Protein AF-A0A9D1L1Y0-F1 (afdb_monomer_lite)

Sequence (73 aa):
MTEERKGAFCTCDKTKCPLHPQNHDKGCTLCITKNLRMREIPNCYFNLLPNADGRKDDSFETFAELVLSARGK

pLDDT: mean 90.37, std 11.41, range [45.69, 98.25]

Structure (mmCIF, N/CA/C/O backbone):
data_AF-A0A9D1L1Y0-F1
#
_entry.id   AF-A0A9D1L1Y0-F1
#
loop_
_atom_site.group_PDB
_atom_site.id
_atom_site.type_symbol
_a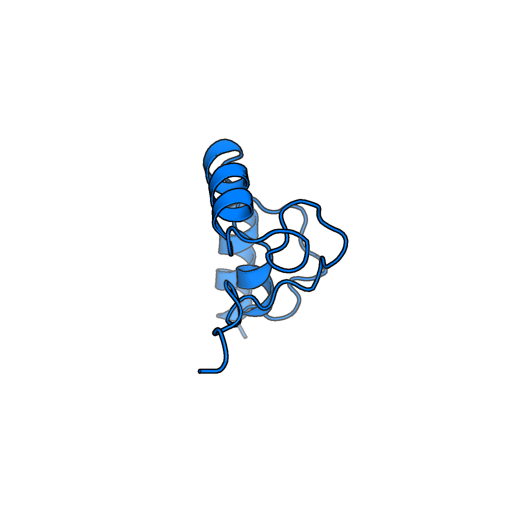tom_site.label_atom_id
_atom_site.label_alt_id
_atom_site.label_comp_id
_atom_site.label_asym_id
_atom_site.label_entity_id
_atom_site.label_seq_id
_atom_site.pdbx_PDB_ins_code
_atom_site.Cartn_x
_atom_site.Cartn_y
_atom_site.Cartn_z
_atom_site.occupancy
_atom_site.B_iso_or_equiv
_atom_site.auth_seq_id
_atom_site.auth_comp_id
_atom_site.auth_asym_id
_atom_site.auth_atom_id
_atom_site.pdbx_PDB_model_num
ATOM 1 N N . MET A 1 1 ? -1.056 -9.671 -29.991 1.00 45.69 1 MET A N 1
ATOM 2 C CA . MET A 1 1 ? -1.134 -10.122 -28.588 1.00 45.69 1 MET A CA 1
ATOM 3 C C . MET A 1 1 ? -0.866 -8.900 -27.735 1.00 45.69 1 MET A C 1
ATOM 5 O O . MET A 1 1 ? 0.217 -8.344 -27.840 1.00 45.69 1 MET A O 1
ATOM 9 N N . THR A 1 2 ? -1.870 -8.370 -27.043 1.00 55.50 2 THR A N 1
ATOM 10 C CA . THR A 1 2 ? -1.681 -7.220 -26.150 1.00 55.50 2 THR A CA 1
ATOM 11 C C . THR A 1 2 ? -0.984 -7.721 -24.893 1.00 55.50 2 THR A C 1
ATOM 13 O O . THR A 1 2 ? -1.581 -8.493 -24.149 1.00 55.50 2 THR A O 1
ATOM 16 N N . GLU A 1 3 ? 0.278 -7.342 -24.694 1.00 63.69 3 GLU A N 1
ATOM 17 C CA . GLU A 1 3 ? 1.020 -7.648 -23.469 1.00 63.69 3 GLU A CA 1
ATOM 18 C C . GLU A 1 3 ? 0.241 -7.123 -22.257 1.00 63.69 3 GLU A C 1
ATOM 20 O O . GLU A 1 3 ? -0.042 -5.927 -22.142 1.00 63.69 3 GLU A O 1
ATOM 25 N N . GLU A 1 4 ? -0.151 -8.031 -21.370 1.00 70.19 4 GLU A N 1
ATOM 26 C CA . GLU A 1 4 ? -0.885 -7.701 -20.157 1.00 70.19 4 GLU A CA 1
ATOM 27 C C . GLU A 1 4 ? 0.033 -6.901 -19.220 1.00 70.19 4 GLU A C 1
ATOM 29 O O . GLU A 1 4 ? 1.158 -7.308 -18.912 1.00 70.19 4 GLU A O 1
ATOM 34 N N . ARG A 1 5 ? -0.411 -5.716 -18.782 1.00 72.88 5 ARG A N 1
ATOM 35 C CA . ARG A 1 5 ? 0.409 -4.830 -17.945 1.00 72.88 5 ARG A CA 1
ATOM 36 C C . ARG A 1 5 ? 0.757 -5.549 -16.639 1.00 72.88 5 ARG A C 1
ATOM 38 O O . ARG A 1 5 ? -0.107 -5.760 -15.789 1.00 72.88 5 ARG A O 1
ATOM 45 N N . LYS A 1 6 ? 2.034 -5.885 -16.435 1.00 76.31 6 LYS A N 1
ATOM 46 C CA . LYS A 1 6 ? 2.507 -6.467 -15.170 1.00 76.31 6 LYS A CA 1
ATOM 47 C C . LYS A 1 6 ? 2.124 -5.550 -14.007 1.00 76.31 6 LYS A C 1
ATOM 49 O O . LYS A 1 6 ? 2.487 -4.378 -13.983 1.00 76.31 6 LYS A O 1
ATOM 54 N N . GLY A 1 7 ? 1.387 -6.093 -13.040 1.00 81.38 7 GLY A N 1
ATOM 55 C CA . GLY A 1 7 ? 0.850 -5.312 -11.924 1.00 81.38 7 GLY A CA 1
ATOM 56 C C . GLY A 1 7 ? -0.429 -4.529 -12.245 1.00 81.38 7 GLY A C 1
ATOM 57 O O . GLY A 1 7 ? -0.721 -3.580 -11.525 1.00 81.38 7 GLY A O 1
ATOM 58 N N . ALA A 1 8 ? -1.203 -4.918 -13.267 1.00 85.56 8 ALA A N 1
ATOM 59 C CA . ALA A 1 8 ? -2.513 -4.331 -13.585 1.00 85.56 8 ALA A CA 1
ATOM 60 C C . ALA A 1 8 ? -3.503 -4.338 -12.404 1.00 85.56 8 ALA A C 1
ATOM 62 O O . ALA A 1 8 ? -4.367 -3.473 -12.328 1.00 85.56 8 ALA A O 1
ATOM 63 N N . PHE A 1 9 ? -3.352 -5.275 -11.464 1.00 90.50 9 PHE A N 1
ATOM 64 C CA . PHE A 1 9 ? -4.167 -5.357 -10.248 1.00 90.50 9 PHE A CA 1
ATOM 65 C C . PHE A 1 9 ? -3.752 -4.361 -9.151 1.00 90.50 9 PHE A C 1
ATOM 67 O O . PHE A 1 9 ? -4.448 -4.228 -8.147 1.00 90.50 9 PHE A O 1
ATOM 74 N N . CYS A 1 10 ? -2.585 -3.718 -9.267 1.00 93.88 10 CYS A N 1
ATOM 75 C CA . CYS A 1 10 ? -2.073 -2.847 -8.217 1.00 93.88 10 CYS A CA 1
ATOM 76 C C . CYS A 1 10 ? -2.915 -1.570 -8.127 1.00 93.88 10 CYS A C 1
ATOM 78 O O . CYS A 1 10 ? -2.932 -0.767 -9.056 1.00 93.88 10 CYS A O 1
ATOM 80 N N . THR A 1 11 ? -3.549 -1.358 -6.977 1.00 94.94 11 THR A N 1
ATOM 81 C CA . THR A 1 11 ? -4.370 -0.173 -6.680 1.00 94.94 11 THR A CA 1
ATOM 82 C C . THR A 1 11 ? -3.603 0.926 -5.942 1.00 94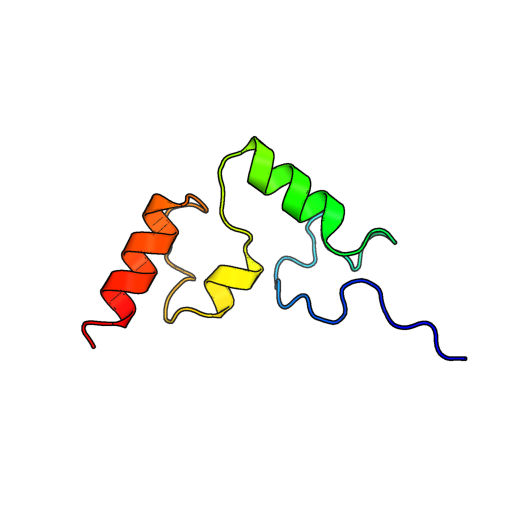.94 11 THR A C 1
ATOM 84 O O . THR A 1 11 ? -4.205 1.906 -5.518 1.00 94.94 11 THR A O 1
ATOM 87 N N . CYS A 1 12 ? -2.289 0.767 -5.742 1.00 94.56 12 CYS A N 1
ATOM 88 C CA . CYS A 1 12 ? -1.469 1.753 -5.039 1.00 94.56 12 CYS A CA 1
ATOM 89 C C . CYS A 1 12 ? -1.505 3.099 -5.776 1.00 94.56 12 CYS A C 1
ATOM 91 O O . CYS A 1 12 ? -1.218 3.173 -6.967 1.00 94.56 12 CYS A O 1
ATOM 93 N N . ASP A 1 13 ? -1.802 4.173 -5.053 1.00 92.19 13 ASP A N 1
ATOM 94 C CA . ASP A 1 13 ? -1.888 5.536 -5.582 1.00 92.19 13 ASP A CA 1
ATOM 95 C C . ASP A 1 13 ? -0.533 6.271 -5.553 1.00 92.19 13 ASP A C 1
ATOM 97 O O . ASP A 1 13 ? -0.386 7.355 -6.120 1.00 92.19 13 ASP A O 1
ATOM 101 N N . LYS A 1 14 ? 0.492 5.688 -4.911 1.00 93.56 14 LYS A N 1
ATOM 102 C CA . LYS A 1 14 ? 1.840 6.268 -4.782 1.00 93.56 14 LYS A CA 1
ATOM 103 C C . LYS A 1 14 ? 2.647 6.082 -6.067 1.00 93.56 14 LYS A C 1
ATOM 105 O O . LYS A 1 14 ? 3.708 5.459 -6.085 1.00 93.56 14 LYS A O 1
ATOM 110 N N . THR A 1 15 ? 2.138 6.653 -7.153 1.00 93.94 15 THR A N 1
ATOM 111 C CA . THR A 1 15 ? 2.631 6.491 -8.527 1.00 93.94 15 THR A CA 1
ATOM 112 C C . THR A 1 15 ? 4.061 6.981 -8.743 1.00 93.94 15 THR A C 1
ATOM 114 O O . THR A 1 15 ? 4.772 6.450 -9.591 1.00 93.94 15 THR A O 1
ATOM 117 N N . LYS A 1 16 ? 4.523 7.931 -7.923 1.00 96.12 16 LYS A N 1
ATOM 118 C CA . LYS A 1 16 ? 5.903 8.444 -7.933 1.00 96.12 16 LYS A CA 1
ATOM 119 C C . LYS A 1 16 ? 6.920 7.518 -7.247 1.00 96.12 16 LYS A C 1
ATOM 121 O O . LYS A 1 16 ? 8.116 7.775 -7.331 1.00 96.12 16 LYS A O 1
ATOM 126 N N . CYS A 1 17 ? 6.483 6.465 -6.551 1.00 95.94 17 CYS A N 1
ATOM 127 C CA . CYS A 1 17 ? 7.392 5.529 -5.889 1.00 95.94 17 CYS A CA 1
ATOM 128 C C . CYS A 1 17 ? 8.225 4.763 -6.935 1.00 95.94 17 CYS A C 1
ATOM 130 O O . CYS A 1 17 ? 7.642 4.162 -7.842 1.00 95.94 17 CYS A O 1
ATOM 132 N N . PRO A 1 18 ? 9.565 4.694 -6.814 1.00 96.56 18 PRO A N 1
ATOM 133 C CA . PRO A 1 18 ? 10.400 3.973 -7.779 1.00 96.56 18 PRO A CA 1
ATOM 134 C C . PRO A 1 18 ? 10.102 2.465 -7.828 1.00 96.56 18 PRO A C 1
ATOM 136 O O . PRO A 1 18 ? 10.409 1.811 -8.817 1.00 96.56 18 PRO A O 1
ATOM 139 N N . LEU A 1 19 ? 9.468 1.913 -6.785 1.00 96.88 19 LEU A N 1
ATOM 140 C CA . LEU A 1 19 ? 9.061 0.504 -6.700 1.00 96.88 19 LEU A CA 1
ATOM 141 C C . LEU A 1 19 ? 7.640 0.251 -7.234 1.00 96.88 19 LEU A C 1
ATOM 143 O O . LEU A 1 19 ? 7.111 -0.852 -7.081 1.00 96.88 19 LEU A O 1
ATOM 147 N N . HIS A 1 20 ? 6.973 1.281 -7.763 1.00 96.06 20 HIS A N 1
ATOM 148 C CA . HIS A 1 20 ? 5.640 1.138 -8.329 1.00 96.06 20 HIS A CA 1
ATOM 149 C C . HIS A 1 20 ? 5.719 0.367 -9.657 1.00 96.06 20 HIS A C 1
ATOM 151 O O . HIS A 1 20 ? 6.511 0.758 -10.517 1.00 96.06 20 HIS A O 1
ATOM 157 N N . PRO A 1 21 ? 4.824 -0.607 -9.923 1.00 94.44 21 PRO A N 1
ATOM 158 C CA . PRO A 1 21 ? 4.816 -1.409 -11.159 1.00 94.44 21 PRO A CA 1
ATOM 159 C C . PRO A 1 21 ? 4.639 -0.621 -12.470 1.00 94.44 21 PRO A C 1
ATOM 161 O O . PRO A 1 21 ? 4.636 -1.207 -13.541 1.00 94.44 21 PRO A O 1
ATOM 164 N N . GLN A 1 22 ? 4.458 0.702 -12.409 1.00 93.44 22 GLN A N 1
ATOM 165 C CA . GLN A 1 22 ? 4.376 1.549 -13.604 1.00 93.44 22 GLN A CA 1
ATOM 166 C C . GLN A 1 22 ? 5.729 2.138 -13.999 1.00 93.44 22 GLN A C 1
ATOM 168 O O . GLN A 1 22 ? 5.878 2.611 -15.117 1.00 93.44 22 GLN A O 1
ATOM 173 N N . ASN A 1 23 ? 6.691 2.101 -13.077 1.00 95.12 23 ASN A N 1
ATOM 174 C CA . ASN A 1 23 ? 8.012 2.697 -13.227 1.00 95.12 23 ASN A CA 1
ATOM 175 C C . ASN A 1 23 ? 9.076 1.637 -13.559 1.00 95.12 23 ASN A C 1
ATOM 177 O O . ASN A 1 23 ? 10.252 1.966 -13.670 1.00 95.12 23 ASN A O 1
ATOM 181 N N . HIS A 1 24 ? 8.680 0.363 -13.687 1.00 93.44 24 HIS A N 1
ATOM 182 C CA . HIS A 1 24 ? 9.546 -0.760 -14.047 1.00 93.44 24 HIS A CA 1
ATOM 183 C C . HIS A 1 24 ? 8.722 -1.981 -14.509 1.00 93.44 24 HIS A C 1
ATOM 185 O O . HIS A 1 24 ? 7.507 -2.037 -14.350 1.00 93.44 24 HIS A O 1
ATOM 191 N N . ASP A 1 25 ? 9.392 -3.010 -15.022 1.00 93.12 25 ASP A N 1
ATOM 192 C CA . ASP A 1 25 ? 8.808 -4.199 -15.667 1.00 93.12 25 ASP A CA 1
ATOM 193 C C . ASP A 1 25 ? 8.663 -5.430 -14.742 1.00 93.12 25 ASP A C 1
ATOM 195 O O . ASP A 1 25 ? 8.485 -6.564 -15.197 1.00 93.12 25 ASP A O 1
ATOM 199 N N . LYS A 1 26 ? 8.753 -5.221 -13.423 1.00 93.81 26 LYS A N 1
ATOM 200 C CA . LYS A 1 26 ? 8.835 -6.297 -12.407 1.00 93.81 26 LYS A CA 1
ATOM 201 C C . LYS A 1 26 ? 7.553 -6.489 -11.593 1.00 93.81 26 LYS A C 1
ATOM 203 O O . LYS A 1 26 ? 7.584 -7.170 -10.570 1.00 93.81 26 LYS A O 1
ATOM 208 N N . GLY A 1 27 ? 6.441 -5.879 -12.005 1.00 93.81 27 GLY A N 1
ATOM 209 C CA . GLY A 1 27 ? 5.185 -5.931 -11.251 1.00 93.81 27 GLY A CA 1
ATOM 210 C C . GLY A 1 27 ? 5.366 -5.442 -9.807 1.00 93.81 27 GLY A C 1
ATOM 211 O O . GLY A 1 27 ? 6.142 -4.530 -9.550 1.00 93.81 27 GLY A O 1
ATOM 212 N N . CYS A 1 28 ? 4.683 -6.054 -8.839 1.00 95.62 28 CYS A N 1
ATOM 213 C CA . CYS A 1 28 ? 4.774 -5.641 -7.431 1.00 95.62 28 CYS A CA 1
ATOM 214 C C . CYS A 1 28 ? 5.992 -6.207 -6.676 1.00 95.62 28 CYS A C 1
ATOM 216 O O . CYS A 1 28 ? 6.150 -5.910 -5.492 1.00 95.62 28 CYS A O 1
ATOM 218 N N . THR A 1 29 ? 6.864 -6.994 -7.317 1.00 96.69 29 THR A N 1
ATOM 219 C CA . THR A 1 29 ? 7.952 -7.731 -6.646 1.00 96.69 29 THR A CA 1
ATOM 220 C C . THR A 1 29 ? 8.857 -6.833 -5.800 1.00 96.69 29 THR A C 1
ATOM 222 O O . THR A 1 29 ? 9.193 -7.191 -4.671 1.00 96.69 29 THR A O 1
ATOM 225 N N . LEU A 1 30 ? 9.220 -5.646 -6.301 1.00 97.12 30 LEU A N 1
ATOM 226 C CA . LEU A 1 30 ? 10.091 -4.712 -5.576 1.00 97.12 30 LEU A CA 1
ATOM 227 C C . LEU A 1 30 ? 9.408 -4.133 -4.327 1.00 97.12 30 LEU A C 1
ATOM 229 O O . LEU A 1 30 ? 10.015 -4.084 -3.258 1.00 97.12 30 LEU A O 1
ATOM 233 N N . CYS A 1 31 ? 8.133 -3.753 -4.448 1.00 97.25 31 CYS A N 1
ATOM 234 C CA . CYS A 1 31 ? 7.318 -3.268 -3.335 1.00 97.25 31 CYS A CA 1
ATOM 235 C C . CYS A 1 31 ? 7.158 -4.345 -2.250 1.00 97.25 31 CYS A C 1
ATOM 237 O O . CYS A 1 31 ? 7.44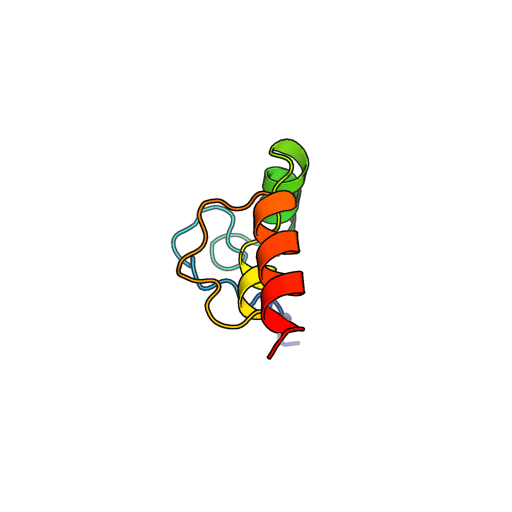2 -4.088 -1.082 1.00 97.25 31 CYS A O 1
ATOM 239 N N . ILE A 1 32 ? 6.790 -5.573 -2.635 1.00 97.56 32 ILE A N 1
ATOM 240 C CA . ILE A 1 32 ? 6.649 -6.696 -1.695 1.00 97.56 32 ILE A CA 1
ATOM 241 C C . ILE A 1 32 ? 7.979 -6.999 -1.002 1.00 97.56 32 ILE A C 1
ATOM 243 O O . ILE A 1 32 ? 8.013 -7.132 0.216 1.00 97.56 32 ILE A O 1
ATOM 247 N N . THR A 1 33 ? 9.089 -7.019 -1.744 1.00 98.25 33 THR A N 1
ATOM 248 C CA . THR A 1 33 ? 10.426 -7.230 -1.163 1.00 98.25 33 THR A CA 1
ATOM 249 C C . THR A 1 33 ? 10.764 -6.172 -0.110 1.00 98.25 33 THR A C 1
ATOM 251 O O . THR A 1 33 ? 11.273 -6.515 0.957 1.00 98.25 33 THR A O 1
ATOM 254 N N . LYS A 1 34 ? 10.473 -4.892 -0.386 1.00 98.06 34 LYS A N 1
ATOM 255 C CA . LYS A 1 34 ? 10.681 -3.790 0.566 1.00 98.06 34 LYS A CA 1
ATOM 256 C C . LYS A 1 34 ? 9.835 -3.984 1.824 1.00 98.06 34 LYS A C 1
ATOM 258 O O . LYS A 1 34 ? 10.387 -3.982 2.918 1.00 98.06 34 LYS A O 1
ATOM 263 N N . ASN A 1 35 ? 8.535 -4.222 1.671 1.00 98.19 35 ASN A N 1
ATOM 264 C CA . ASN A 1 35 ? 7.618 -4.353 2.806 1.00 98.19 35 ASN A CA 1
ATOM 265 C C . ASN A 1 35 ? 7.930 -5.588 3.673 1.00 98.19 35 ASN A C 1
ATOM 267 O O . ASN A 1 35 ? 7.904 -5.493 4.895 1.00 98.19 35 ASN A O 1
ATOM 271 N N . LEU A 1 36 ? 8.350 -6.711 3.074 1.00 98.25 36 LEU A N 1
ATOM 272 C CA . LEU A 1 36 ? 8.805 -7.891 3.825 1.00 98.25 36 LEU A CA 1
ATOM 273 C C . LEU A 1 36 ? 10.038 -7.600 4.692 1.00 98.25 36 LEU A C 1
ATOM 275 O O . LEU A 1 36 ? 10.101 -8.045 5.835 1.00 98.25 36 LEU A O 1
ATOM 279 N N . ARG A 1 37 ? 11.013 -6.844 4.169 1.00 98.12 37 ARG A N 1
ATOM 280 C CA . ARG A 1 37 ? 12.222 -6.463 4.923 1.00 98.12 37 ARG A CA 1
ATOM 281 C C . ARG A 1 37 ? 11.911 -5.495 6.060 1.00 98.12 37 ARG A C 1
ATOM 283 O O . ARG A 1 37 ? 12.486 -5.625 7.134 1.00 98.12 37 ARG A O 1
ATOM 290 N N . MET A 1 38 ? 11.013 -4.546 5.809 1.00 97.81 38 MET A N 1
ATOM 291 C CA . MET A 1 38 ? 10.630 -3.513 6.775 1.00 97.81 38 MET A CA 1
ATOM 292 C C . MET A 1 38 ? 9.584 -3.990 7.786 1.00 97.81 38 MET A C 1
ATOM 294 O O . MET A 1 38 ? 9.339 -3.296 8.764 1.00 97.81 38 MET A O 1
ATOM 298 N N . ARG A 1 39 ? 8.998 -5.179 7.576 1.00 97.25 39 ARG A N 1
ATOM 299 C CA . ARG A 1 39 ? 7.850 -5.694 8.337 1.00 97.25 39 ARG A CA 1
ATOM 300 C C . ARG A 1 39 ? 6.646 -4.743 8.266 1.00 97.25 39 ARG A C 1
ATOM 302 O O . ARG A 1 39 ? 6.021 -4.433 9.274 1.00 97.25 39 ARG A O 1
ATOM 309 N N . GLU A 1 40 ? 6.333 -4.313 7.051 1.00 97.69 40 GLU A N 1
ATOM 310 C CA . GLU A 1 40 ? 5.239 -3.394 6.732 1.00 97.69 40 GLU A CA 1
ATOM 311 C C . GLU A 1 40 ? 4.182 -4.071 5.845 1.00 97.69 40 GLU A C 1
ATOM 313 O O . GLU A 1 40 ? 4.443 -5.068 5.162 1.00 97.69 40 GLU A O 1
ATOM 318 N N . ILE A 1 41 ? 2.988 -3.488 5.809 1.00 97.75 41 ILE A N 1
ATOM 319 C CA . ILE A 1 41 ? 1.897 -3.831 4.904 1.00 97.75 41 ILE A CA 1
ATOM 320 C C . ILE A 1 41 ? 1.989 -2.973 3.631 1.00 97.75 41 ILE A C 1
ATOM 322 O O . ILE A 1 41 ? 2.168 -1.758 3.707 1.00 97.75 41 ILE A O 1
ATOM 326 N N . PRO A 1 42 ? 1.829 -3.555 2.427 1.00 96.50 42 PRO A N 1
ATOM 327 C CA . PRO A 1 42 ? 1.798 -2.772 1.197 1.00 96.50 42 PRO A CA 1
ATOM 328 C C . PRO A 1 42 ? 0.662 -1.738 1.165 1.00 96.50 42 PRO A C 1
ATOM 330 O O . PRO A 1 42 ? -0.493 -2.072 1.415 1.00 96.50 42 PRO A O 1
ATOM 333 N N . ASN A 1 43 ? 0.961 -0.513 0.718 1.00 94.88 43 ASN A N 1
ATOM 334 C CA . ASN A 1 43 ? -0.013 0.587 0.602 1.00 94.88 43 ASN A CA 1
ATOM 335 C C . ASN A 1 43 ? -1.328 0.221 -0.098 1.00 94.88 43 ASN A C 1
ATOM 337 O O . ASN A 1 43 ? -2.388 0.668 0.323 1.00 94.88 43 ASN A O 1
ATOM 341 N N . CYS A 1 44 ? -1.285 -0.611 -1.143 1.00 95.75 44 CYS A N 1
ATOM 342 C CA . CYS A 1 44 ? -2.492 -1.029 -1.859 1.00 95.75 44 CYS A CA 1
ATOM 343 C C . CYS A 1 44 ? -3.497 -1.806 -0.989 1.00 95.75 44 CYS A C 1
ATOM 345 O O . CYS A 1 44 ? -4.679 -1.813 -1.317 1.00 95.75 44 CYS A O 1
ATOM 347 N N . TYR A 1 45 ? -3.064 -2.425 0.115 1.00 96.00 45 TYR A N 1
ATOM 348 C CA . TYR A 1 45 ? -3.960 -3.114 1.050 1.00 96.00 45 TYR A CA 1
ATOM 349 C C . TYR A 1 45 ? -4.713 -2.135 1.951 1.00 96.00 45 TYR A C 1
ATOM 351 O O . TYR A 1 45 ? -5.869 -2.380 2.278 1.00 96.00 45 TYR A O 1
ATOM 359 N N . PHE A 1 46 ? -4.103 -1.004 2.313 1.00 95.38 46 PHE A N 1
ATOM 360 C CA . PHE A 1 46 ? -4.778 0.035 3.094 1.00 95.38 46 PHE A CA 1
ATOM 361 C C . PHE A 1 46 ? -5.957 0.660 2.336 1.00 95.38 46 PHE A C 1
ATOM 363 O O . PHE A 1 46 ? -6.940 1.035 2.962 1.00 95.38 46 PHE A O 1
ATOM 370 N N . ASN A 1 47 ? -5.925 0.668 0.998 1.00 93.25 47 ASN A N 1
ATOM 371 C CA . ASN A 1 47 ? -7.046 1.129 0.167 1.00 93.25 47 ASN A CA 1
ATOM 372 C C . ASN A 1 47 ? -8.313 0.262 0.308 1.00 93.25 47 ASN A C 1
ATOM 374 O O . ASN A 1 47 ? -9.379 0.664 -0.151 1.00 93.25 47 ASN A O 1
ATOM 378 N N . LEU A 1 48 ? -8.211 -0.926 0.917 1.00 93.31 48 LEU A N 1
ATOM 379 C CA . LEU A 1 48 ? -9.354 -1.791 1.220 1.00 93.31 48 LEU A CA 1
ATOM 380 C C . LEU A 1 48 ? -10.062 -1.403 2.527 1.00 93.31 48 LEU A C 1
ATOM 382 O O . LEU A 1 48 ? -11.108 -1.970 2.839 1.00 93.31 48 LEU A O 1
ATOM 386 N N . LEU A 1 49 ? -9.493 -0.478 3.306 1.00 93.00 49 LEU A N 1
ATOM 387 C CA . LEU A 1 49 ? -10.009 -0.068 4.607 1.00 93.00 49 LEU A CA 1
ATOM 388 C C . LEU A 1 49 ? -10.532 1.375 4.559 1.00 93.00 49 LEU A C 1
ATOM 390 O O . LEU A 1 49 ? -9.898 2.248 3.963 1.00 93.00 49 LEU A O 1
ATOM 394 N N . PRO A 1 50 ? -11.663 1.669 5.222 1.00 88.38 50 PRO A N 1
ATOM 395 C CA . PRO A 1 50 ? -12.151 3.036 5.329 1.00 88.38 50 PRO A CA 1
ATOM 396 C C . PRO A 1 50 ? -11.209 3.884 6.197 1.00 88.38 50 PRO A C 1
ATOM 398 O O . PRO A 1 50 ? -10.737 3.435 7.239 1.00 88.38 50 PRO A O 1
ATOM 401 N N . ASN A 1 51 ? -10.997 5.145 5.807 1.00 83.94 51 ASN A N 1
ATOM 402 C CA . ASN A 1 51 ? -10.199 6.139 6.546 1.00 83.94 51 ASN A CA 1
ATOM 403 C C . ASN A 1 51 ? -8.722 5.760 6.776 1.00 83.94 51 ASN A C 1
ATOM 405 O O . ASN A 1 51 ? -8.098 6.243 7.720 1.00 83.94 51 ASN A O 1
ATOM 409 N N . ALA A 1 52 ? -8.134 4.930 5.911 1.00 87.69 52 ALA A N 1
ATOM 410 C CA . ALA A 1 52 ? -6.735 4.519 6.038 1.00 87.69 52 ALA A CA 1
ATOM 411 C C . ALA A 1 52 ? -5.706 5.620 5.697 1.00 87.69 52 ALA A C 1
ATOM 413 O O . ALA A 1 52 ? -4.504 5.418 5.892 1.00 87.69 52 ALA A O 1
ATOM 414 N N . ASP A 1 53 ? -6.157 6.777 5.202 1.00 83.12 53 ASP A N 1
ATOM 415 C CA . ASP A 1 53 ? -5.309 7.928 4.861 1.00 83.12 53 ASP A CA 1
ATOM 416 C C . ASP A 1 53 ? -4.716 8.623 6.094 1.00 83.12 53 ASP A C 1
ATOM 418 O O . ASP A 1 53 ? -3.649 9.225 6.008 1.00 83.12 53 ASP A O 1
ATOM 422 N N . GLY A 1 54 ? -5.378 8.514 7.252 1.00 84.75 54 GLY A N 1
ATOM 423 C CA . GLY A 1 54 ? -4.916 9.085 8.523 1.00 84.75 54 GLY A CA 1
ATOM 424 C C . GLY A 1 54 ? -4.015 8.157 9.339 1.00 84.75 54 GLY A C 1
ATOM 425 O O . GLY A 1 54 ? -3.789 8.413 10.521 1.00 84.75 54 GLY A O 1
ATOM 426 N N . ARG A 1 55 ? -3.556 7.047 8.754 1.00 93.06 55 ARG A N 1
ATOM 427 C CA . ARG A 1 55 ? -2.762 6.049 9.473 1.00 93.06 55 ARG A CA 1
ATOM 428 C C . ARG A 1 55 ? -1.399 6.601 9.888 1.00 93.06 55 ARG A C 1
ATOM 430 O O . ARG A 1 55 ? -0.814 7.435 9.201 1.00 93.06 55 ARG A O 1
ATOM 437 N N . LYS A 1 56 ? -0.881 6.089 11.002 1.00 93.19 56 LYS A N 1
ATOM 438 C CA . LYS A 1 56 ? 0.395 6.520 11.584 1.00 93.19 56 LYS A CA 1
ATOM 439 C C . LYS A 1 56 ? 1.605 6.054 10.772 1.00 93.19 56 LYS A C 1
ATOM 441 O O . LYS A 1 56 ? 2.533 6.826 10.549 1.00 93.19 56 LYS A O 1
ATOM 446 N N . ASP A 1 57 ? 1.600 4.788 10.375 1.00 95.44 57 ASP A N 1
ATOM 447 C CA . ASP A 1 57 ? 2.668 4.130 9.629 1.00 95.44 57 ASP A CA 1
ATOM 448 C C . ASP A 1 57 ? 2.110 2.927 8.849 1.00 95.44 57 ASP A C 1
ATOM 450 O O . ASP A 1 57 ? 0.910 2.643 8.885 1.00 95.44 57 ASP A O 1
ATOM 454 N N . ASP A 1 58 ? 2.983 2.238 8.117 1.00 96.56 58 ASP A N 1
ATOM 455 C CA . ASP A 1 58 ? 2.628 1.064 7.318 1.00 96.56 58 ASP A CA 1
ATOM 456 C C . ASP A 1 58 ? 2.860 -0.255 8.090 1.00 96.56 58 ASP A C 1
ATOM 458 O O . ASP A 1 58 ? 2.975 -1.311 7.474 1.00 96.56 58 ASP A O 1
ATOM 462 N N . SER A 1 59 ? 2.958 -0.238 9.426 1.00 97.31 59 SER A N 1
ATOM 463 C CA . SER A 1 59 ? 3.188 -1.456 10.223 1.00 97.31 59 SER A CA 1
ATOM 464 C C . SER A 1 59 ? 1.999 -2.428 10.195 1.00 97.31 59 SER A C 1
ATOM 466 O O . SER A 1 59 ? 0.861 -2.069 9.871 1.00 97.31 59 SER A O 1
ATOM 468 N N . PHE A 1 60 ? 2.257 -3.685 10.570 1.00 97.62 60 PHE A N 1
ATOM 469 C CA . PHE A 1 60 ? 1.201 -4.683 10.766 1.00 97.62 60 PHE A CA 1
ATOM 470 C C . PHE A 1 60 ? 0.223 -4.264 11.868 1.00 97.62 60 PHE A C 1
ATOM 472 O O . PHE A 1 60 ? -0.980 -4.486 11.733 1.00 97.62 60 PHE A O 1
ATOM 479 N N . GLU A 1 61 ? 0.734 -3.649 12.932 1.00 97.06 61 GLU A N 1
ATOM 480 C CA . GLU A 1 61 ? -0.023 -3.168 14.082 1.00 97.06 61 GLU A CA 1
ATOM 481 C C . GLU A 1 61 ? -1.018 -2.082 13.660 1.00 97.06 61 GLU A C 1
ATOM 483 O O . GLU A 1 61 ? -2.222 -2.251 13.865 1.00 97.06 61 GLU A O 1
ATOM 488 N N . THR A 1 62 ? -0.553 -1.037 12.964 1.00 96.31 62 THR A N 1
ATOM 489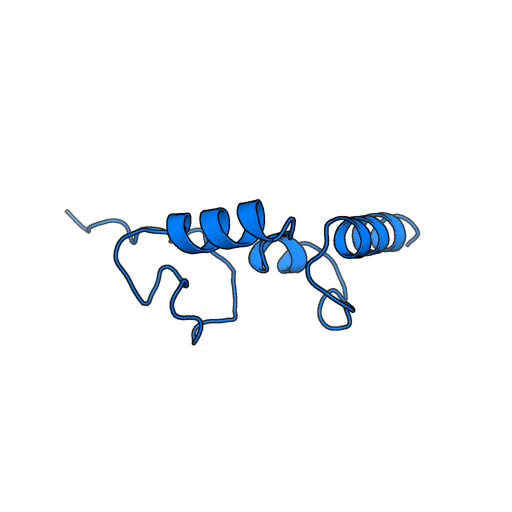 C CA . THR A 1 62 ? -1.427 0.029 12.445 1.00 96.31 62 THR A CA 1
ATOM 490 C C . THR A 1 62 ? -2.493 -0.531 11.496 1.00 96.31 62 THR A C 1
ATOM 492 O O . THR A 1 62 ? -3.660 -0.135 11.556 1.00 96.31 62 THR A O 1
ATOM 495 N N . PHE A 1 63 ? -2.136 -1.483 10.626 1.00 96.75 63 PHE A N 1
AT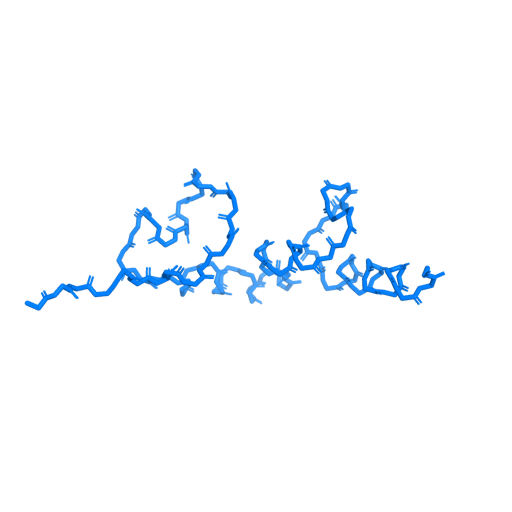OM 496 C CA . PHE A 1 63 ? -3.116 -2.133 9.750 1.00 96.75 63 PHE A CA 1
ATOM 497 C C . PHE A 1 63 ? -4.174 -2.913 10.545 1.00 96.75 63 PHE A C 1
ATOM 499 O O . PHE A 1 63 ? -5.368 -2.784 10.272 1.00 96.75 63 PHE A O 1
ATOM 506 N N . ALA A 1 64 ? -3.764 -3.696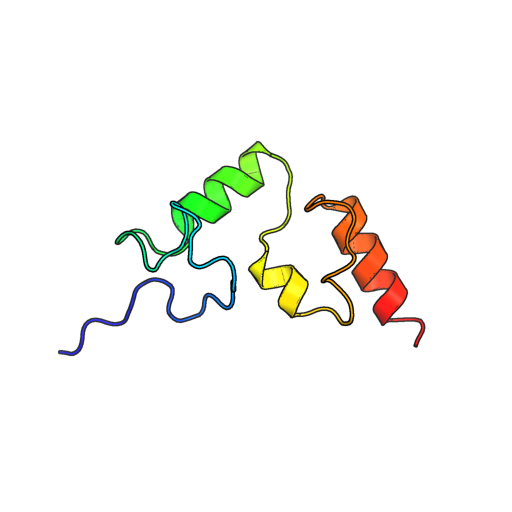 11.547 1.00 95.81 64 ALA A N 1
ATOM 507 C CA . ALA A 1 64 ? -4.677 -4.479 12.375 1.00 95.81 64 ALA A CA 1
ATOM 508 C C . ALA A 1 64 ? -5.643 -3.591 13.178 1.00 95.81 64 ALA A C 1
ATOM 510 O O . ALA A 1 64 ? -6.839 -3.884 13.235 1.00 95.81 64 ALA A O 1
ATOM 511 N N . GLU A 1 65 ? -5.158 -2.484 13.741 1.00 94.88 65 GLU A N 1
ATOM 512 C CA . GLU A 1 65 ? -5.985 -1.497 14.446 1.00 94.88 65 GLU A CA 1
ATOM 513 C C . GLU A 1 65 ? -7.067 -0.901 13.535 1.00 94.88 65 GLU A C 1
ATOM 515 O O . GLU A 1 65 ? -8.233 -0.804 13.935 1.00 94.88 65 GLU A O 1
ATOM 520 N N . LEU A 1 66 ? -6.716 -0.561 12.290 1.00 94.94 66 LEU A N 1
ATOM 521 C CA . LEU A 1 66 ? -7.674 -0.064 11.298 1.00 94.94 66 LEU A CA 1
ATOM 522 C C . LEU A 1 66 ? -8.717 -1.123 10.927 1.00 94.94 66 LEU A C 1
ATOM 524 O O . LEU A 1 66 ? -9.907 -0.810 10.872 1.00 94.94 66 LEU A O 1
ATOM 528 N N . VAL A 1 67 ? -8.302 -2.378 10.722 1.00 94.94 67 VAL A N 1
ATOM 529 C CA . VAL A 1 67 ? -9.223 -3.496 10.449 1.00 94.94 67 VAL A CA 1
ATOM 530 C C . VAL A 1 67 ? -10.218 -3.676 11.596 1.00 94.94 67 VAL A C 1
ATOM 532 O O . VAL A 1 67 ? -11.419 -3.810 11.355 1.00 94.94 67 VAL A O 1
ATOM 535 N N . LEU A 1 68 ? -9.747 -3.673 12.844 1.00 94.25 68 LEU A N 1
ATOM 536 C CA . LEU A 1 68 ? -10.608 -3.829 14.019 1.00 94.25 68 LEU A CA 1
ATOM 537 C C . LEU A 1 68 ? -11.567 -2.644 14.177 1.00 94.25 68 LEU A C 1
ATOM 539 O O . LEU A 1 68 ? -12.756 -2.848 14.422 1.00 94.25 68 LEU A O 1
ATOM 543 N N . SER A 1 69 ? -11.080 -1.424 13.952 1.00 90.88 69 SER A N 1
ATOM 544 C CA . SER A 1 69 ? -11.891 -0.203 14.016 1.00 90.88 69 SER A CA 1
ATOM 545 C C . SER A 1 69 ? -12.970 -0.158 12.930 1.00 90.88 69 SER A C 1
ATOM 547 O O . SER A 1 69 ? -14.067 0.343 13.172 1.00 90.88 69 SER A O 1
ATOM 549 N N . ALA A 1 70 ? -12.690 -0.708 11.745 1.00 86.75 70 ALA A N 1
ATOM 550 C CA . ALA A 1 70 ? -13.651 -0.787 10.648 1.00 86.75 70 ALA A CA 1
ATOM 551 C C . ALA A 1 70 ? -14.792 -1.788 10.909 1.00 86.75 70 ALA A C 1
ATOM 553 O O . ALA A 1 70 ? -15.868 -1.620 10.349 1.00 86.75 70 ALA A O 1
ATOM 554 N N . ARG A 1 71 ? -14.579 -2.808 11.757 1.00 76.62 71 ARG A N 1
ATOM 555 C CA . ARG A 1 71 ? -15.596 -3.822 12.113 1.00 76.62 71 ARG A CA 1
ATOM 556 C C . ARG A 1 71 ? -16.536 -3.396 13.244 1.00 76.62 71 ARG A C 1
ATOM 558 O O . ARG A 1 71 ? -17.548 -4.054 13.454 1.00 76.62 71 ARG A O 1
ATOM 565 N N . GLY A 1 72 ? -16.175 -2.361 14.004 1.00 60.72 72 GLY A N 1
ATOM 566 C CA . GLY A 1 72 ? -16.971 -1.828 15.118 1.00 60.72 72 GLY A CA 1
ATOM 567 C C . GLY A 1 72 ? -17.997 -0.762 14.715 1.00 60.72 72 GLY A C 1
ATOM 568 O O . GLY A 1 72 ? -18.567 -0.118 15.595 1.00 60.72 72 GLY A O 1
ATOM 569 N N . LYS A 1 73 ? -18.193 -0.548 13.412 1.00 49.12 73 LYS A N 1
ATOM 570 C CA . LYS A 1 73 ? -19.213 0.315 12.806 1.00 49.12 73 LYS A CA 1
ATOM 571 C C . LYS A 1 73 ? -20.133 -0.533 11.939 1.00 49.12 73 LYS A C 1
ATOM 573 O O . LYS A 1 73 ? -21.299 -0.117 11.791 1.00 49.12 73 LYS A O 1
#

Organism: NCBI:txid2840845

Foldseek 3Di:
DPPDQQQPVQPAPPVVDCQDSVNDVPHNVSVVVVCVVVQFARRSVLVVFPPSVPFPDRHPVSVVVRVVVRVVD

Secondary structure (DSSP, 8-state):
-----TTTT-----TT-TTSTTSSSSTTHHHHHHHHHHTB--HHHHTTSTTGGG-S-SBHHHHHHHHHHHHT-

Radius of gyration: 13.81 Å; chains: 1; bounding box: 31×19×44 Å